Protein AF-A0A4R5F0G6-F1 (afdb_monomer)

Radius of gyration: 19.02 Å; Cα contacts (8 Å, |Δi|>4): 47; chains: 1; bounding box: 38×22×57 Å

Secondary structur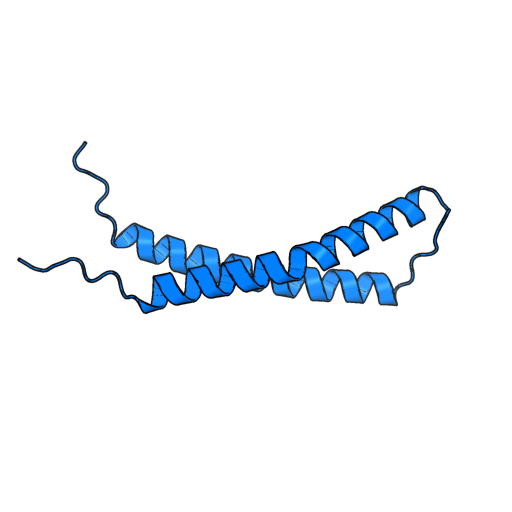e (DSSP, 8-state):
-------HHHHHHHHHHHHHHHHHHHHHHHHHHHHHHHHTTSS---HHHHHHHHHHHHHHHHHHHHHHHHHHHHHHHS-----

Nearest PDB structures (foldseek):
  6c48-assembly1_A  TM=8.643E-01  e=4.023E-01  Homo sapiens
  8whn-assembly1_A  TM=7.626E-01  e=7.708E-01  Promethearchaeum syntrophicum
  2ysu-assembly1_B  TM=4.314E-01  e=6.103E+00  Escherichia coli

pLDDT: mean 83.63, std 13.79, range [34.53, 94.5]

Sequence (83 aa):
MTEAHIPDDHIRNAFSALDRILGEMVTLHAMVSALEGVARGTTTFSERDAISVLERLEVVAVDFGVLRSHLTELRLHIPEDQS

Solvent-accessible surface area (backbone atoms only — not comparable to full-atom values): 4768 Å² total; per-residue (Å²): 133,85,75,79,76,68,60,65,65,41,57,52,49,25,51,54,23,49,53,52,41,58,65,45,47,65,56,52,51,53,52,52,55,50,52,51,30,34,76,68,69,77,42,86,83,50,73,68,55,53,51,55,52,50,58,53,52,49,55,42,50,52,29,51,50,50,24,51,52,28,52,53,56,53,53,75,62,48,74,80,72,97,117

Organism: NCBI:txid2546227

Foldsee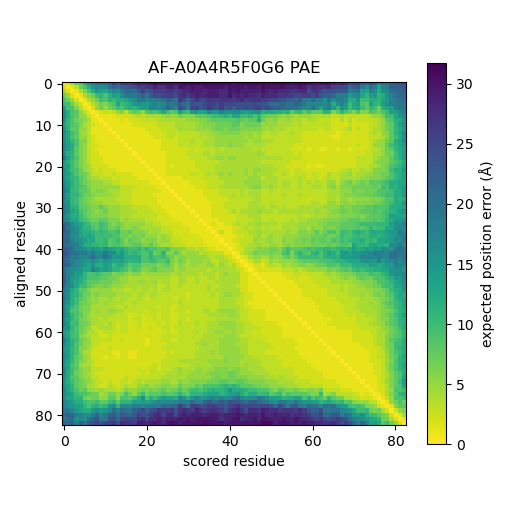k 3Di:
DDPLPLPVVLVVLLVVLVVQLVVLPVVLVVLVVQVVCVVVVNHDDDPVSVVVNVVSVVSNVVSVVSNVVSVVSSVVSPPPDPD

Structure (mmCIF, N/CA/C/O backbone):
data_AF-A0A4R5F0G6-F1
#
_entry.id   AF-A0A4R5F0G6-F1
#
loop_
_atom_site.group_PDB
_atom_site.id
_atom_site.type_symbol
_atom_site.label_atom_id
_atom_site.label_alt_id
_atom_site.label_comp_id
_atom_site.label_asym_id
_atom_site.label_entity_id
_atom_site.label_seq_id
_atom_site.pdbx_PDB_ins_code
_atom_site.Cartn_x
_atom_site.Cartn_y
_atom_site.Cartn_z
_atom_site.occupancy
_atom_site.B_iso_or_equiv
_atom_site.auth_seq_id
_atom_site.auth_comp_id
_atom_site.auth_asym_id
_atom_site.auth_atom_id
_atom_site.pdbx_PDB_model_num
ATOM 1 N N . MET A 1 1 ? 20.975 -1.326 -37.423 1.00 34.53 1 MET A N 1
ATOM 2 C CA . MET A 1 1 ? 19.833 -0.683 -36.747 1.00 34.53 1 MET A CA 1
ATOM 3 C C . MET A 1 1 ? 19.761 -1.316 -35.376 1.00 34.53 1 MET A C 1
ATOM 5 O O . MET A 1 1 ? 19.569 -2.519 -35.305 1.00 34.53 1 MET A O 1
ATOM 9 N N . THR A 1 2 ? 20.091 -0.573 -34.326 1.00 42.62 2 THR A N 1
ATOM 10 C CA . THR A 1 2 ? 20.072 -1.072 -32.948 1.00 42.62 2 THR A CA 1
ATOM 11 C C . THR A 1 2 ? 18.631 -0.981 -32.467 1.00 42.62 2 THR A C 1
ATOM 13 O O . THR A 1 2 ? 18.129 0.120 -32.258 1.00 42.62 2 THR A O 1
ATOM 16 N N . GLU A 1 3 ? 17.941 -2.119 -32.387 1.00 45.97 3 GLU A N 1
ATOM 17 C CA . GLU A 1 3 ? 16.659 -2.197 -31.686 1.00 45.97 3 GLU A CA 1
ATOM 18 C C . GLU A 1 3 ? 16.859 -1.666 -30.265 1.00 45.97 3 GLU A C 1
ATOM 20 O O . GLU A 1 3 ? 17.815 -2.042 -29.581 1.00 45.97 3 GLU A O 1
ATOM 25 N N . ALA A 1 4 ? 15.981 -0.761 -29.837 1.00 53.75 4 ALA A N 1
ATOM 26 C CA . ALA A 1 4 ? 15.900 -0.359 -28.446 1.00 53.75 4 ALA A CA 1
ATOM 27 C C . ALA A 1 4 ? 15.486 -1.595 -27.639 1.00 53.75 4 ALA A C 1
ATOM 29 O O . ALA A 1 4 ? 14.311 -1.947 -27.574 1.00 53.75 4 ALA A O 1
ATOM 30 N N . HIS A 1 5 ? 16.467 -2.303 -27.082 1.00 61.47 5 HIS A N 1
ATOM 31 C CA . HIS A 1 5 ? 16.212 -3.400 -26.165 1.00 61.47 5 HIS A CA 1
ATOM 32 C C . HIS A 1 5 ? 15.731 -2.787 -24.851 1.00 61.47 5 HIS A C 1
ATOM 34 O O . HIS A 1 5 ? 16.535 -2.388 -24.011 1.00 61.47 5 HIS A O 1
ATOM 40 N N . ILE A 1 6 ? 14.414 -2.646 -24.710 1.00 61.25 6 ILE A N 1
ATOM 41 C CA . ILE A 1 6 ? 13.805 -2.375 -23.413 1.00 61.25 6 ILE A CA 1
ATOM 42 C C . ILE A 1 6 ? 14.134 -3.597 -22.550 1.00 61.25 6 ILE A C 1
ATOM 44 O O . ILE A 1 6 ? 13.739 -4.700 -22.928 1.00 61.25 6 ILE A O 1
ATOM 48 N N . PRO A 1 7 ? 14.881 -3.464 -21.443 1.00 72.56 7 PRO A N 1
ATOM 49 C CA . PRO A 1 7 ? 15.286 -4.644 -20.706 1.00 72.56 7 PRO A CA 1
ATOM 50 C C . PRO A 1 7 ? 14.048 -5.224 -20.014 1.00 72.56 7 PRO A C 1
ATOM 52 O O . PRO A 1 7 ? 13.475 -4.589 -19.124 1.00 72.56 7 PRO A O 1
ATOM 55 N N . ASP A 1 8 ? 13.636 -6.425 -20.432 1.00 81.19 8 ASP A N 1
ATOM 56 C CA . ASP A 1 8 ? 12.444 -7.151 -19.956 1.00 81.19 8 ASP A CA 1
ATOM 57 C C . ASP A 1 8 ? 12.338 -7.209 -18.423 1.00 81.19 8 ASP A C 1
ATOM 59 O O . ASP A 1 8 ? 11.244 -7.278 -17.856 1.00 81.19 8 ASP A O 1
ATOM 63 N N . ASP A 1 9 ? 13.476 -7.138 -17.734 1.00 85.50 9 ASP A N 1
ATOM 64 C CA . ASP A 1 9 ? 13.557 -7.120 -16.280 1.00 85.50 9 ASP A CA 1
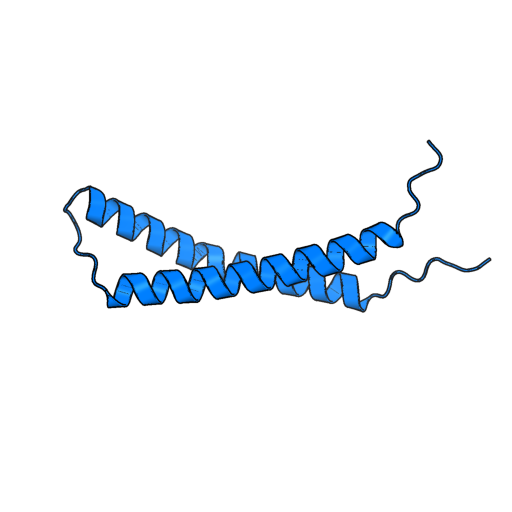ATOM 65 C C . ASP A 1 9 ? 12.944 -5.853 -15.658 1.00 85.50 9 ASP A C 1
ATOM 67 O O . ASP A 1 9 ? 12.299 -5.952 -14.615 1.00 85.50 9 ASP A O 1
ATOM 71 N N . HIS A 1 10 ? 13.046 -4.675 -16.287 1.00 86.38 10 HIS A N 1
ATOM 72 C CA . HIS A 1 10 ? 12.407 -3.456 -15.763 1.00 86.38 10 HIS A CA 1
ATOM 73 C C . HIS A 1 10 ? 10.884 -3.543 -15.855 1.00 86.38 10 HIS A C 1
ATOM 75 O O . HIS A 1 10 ? 10.193 -3.190 -14.900 1.00 86.38 10 HIS A O 1
ATOM 81 N N . ILE A 1 11 ? 10.360 -4.066 -16.968 1.00 87.31 11 ILE A N 1
ATOM 82 C CA . ILE A 1 11 ? 8.922 -4.307 -17.141 1.00 87.31 11 ILE A CA 1
ATOM 83 C C . ILE A 1 11 ? 8.440 -5.321 -16.099 1.00 87.31 11 ILE A C 1
ATOM 85 O O . ILE A 1 11 ? 7.470 -5.067 -15.383 1.00 87.31 11 ILE A O 1
ATOM 89 N N . ARG A 1 12 ? 9.146 -6.449 -15.958 1.00 89.25 12 ARG A N 1
ATOM 90 C CA . ARG A 1 12 ? 8.801 -7.499 -14.990 1.00 89.25 12 ARG A CA 1
ATOM 91 C C . ARG A 1 12 ? 8.812 -6.986 -13.550 1.00 89.25 12 ARG A C 1
ATOM 93 O O . ARG A 1 12 ? 7.899 -7.297 -12.783 1.00 89.25 12 ARG A O 1
ATOM 100 N N . ASN A 1 13 ? 9.811 -6.187 -13.183 1.00 90.75 13 ASN A N 1
ATOM 101 C CA . ASN A 1 13 ? 9.933 -5.639 -11.836 1.00 90.75 13 ASN A CA 1
ATOM 102 C C . ASN A 1 13 ? 8.878 -4.563 -11.553 1.00 90.75 13 ASN A C 1
ATOM 104 O O . ASN A 1 13 ? 8.331 -4.540 -10.451 1.00 90.75 13 ASN A O 1
ATOM 108 N N . ALA A 1 14 ? 8.541 -3.724 -12.540 1.00 90.44 14 ALA A N 1
ATOM 109 C CA . ALA A 1 14 ? 7.447 -2.762 -12.433 1.00 90.44 14 ALA A CA 1
ATOM 110 C C . ALA A 1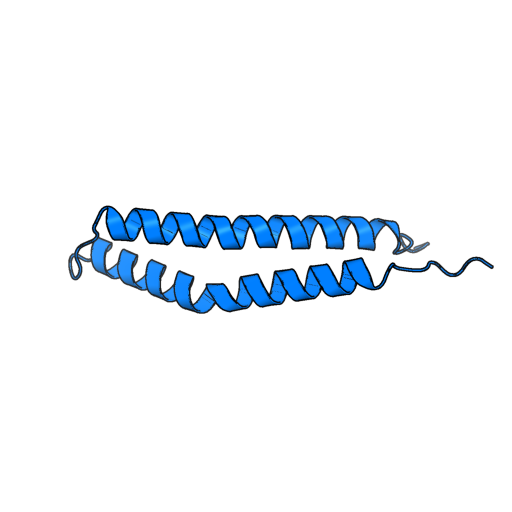 14 ? 6.102 -3.468 -12.195 1.00 90.44 14 ALA A C 1
ATOM 112 O O . ALA A 1 14 ? 5.401 -3.134 -11.242 1.00 90.44 14 ALA A O 1
ATOM 113 N N . PHE A 1 15 ? 5.771 -4.493 -12.989 1.00 90.94 15 PHE A N 1
ATOM 114 C CA . PHE A 1 15 ? 4.550 -5.276 -12.770 1.00 90.94 15 PHE A CA 1
ATOM 115 C C . PHE A 1 15 ? 4.547 -5.993 -11.419 1.00 90.94 15 PHE A C 1
ATOM 117 O O . PHE A 1 15 ? 3.557 -5.929 -10.702 1.00 90.94 15 PHE A O 1
ATOM 124 N N . SER A 1 16 ? 5.671 -6.590 -11.017 1.00 94.12 16 SER A N 1
ATOM 125 C CA . SER A 1 16 ? 5.768 -7.253 -9.711 1.00 94.12 16 SER A CA 1
ATOM 126 C C . SER A 1 16 ? 5.564 -6.279 -8.545 1.00 94.12 16 SER A C 1
ATOM 128 O O . SER A 1 16 ? 4.952 -6.640 -7.544 1.00 94.12 16 SER A O 1
ATOM 130 N N . ALA A 1 17 ? 6.073 -5.047 -8.653 1.00 92.56 17 ALA A N 1
ATOM 131 C CA . ALA A 1 17 ? 5.838 -4.008 -7.654 1.00 92.56 17 ALA A CA 1
ATOM 132 C C . ALA A 1 17 ? 4.367 -3.568 -7.633 1.00 92.56 17 ALA A C 1
ATOM 134 O O . ALA A 1 17 ? 3.788 -3.421 -6.560 1.00 92.56 17 ALA A O 1
ATOM 135 N N . LEU A 1 18 ? 3.743 -3.422 -8.806 1.00 93.06 18 LEU A N 1
ATOM 136 C CA . LEU A 1 18 ? 2.320 -3.107 -8.914 1.00 93.06 18 LEU A CA 1
ATOM 137 C C . LEU A 1 18 ? 1.444 -4.192 -8.271 1.00 93.06 18 LEU A C 1
ATOM 139 O O . LEU A 1 18 ? 0.549 -3.862 -7.497 1.00 93.06 18 LEU A O 1
ATOM 143 N N . ASP A 1 19 ? 1.729 -5.468 -8.529 1.00 94.50 19 ASP A N 1
ATOM 144 C CA . ASP A 1 19 ? 0.990 -6.588 -7.938 1.00 94.50 19 ASP A CA 1
ATOM 145 C C . ASP A 1 19 ? 1.095 -6.597 -6.408 1.00 94.50 19 ASP A C 1
ATOM 147 O O . ASP A 1 19 ? 0.095 -6.818 -5.721 1.00 94.50 19 ASP A O 1
ATOM 151 N N . ARG A 1 20 ? 2.277 -6.299 -5.851 1.00 93.00 20 ARG A N 1
ATOM 152 C CA . ARG A 1 20 ? 2.456 -6.187 -4.395 1.00 93.00 20 ARG A CA 1
ATOM 153 C C . ARG A 1 20 ? 1.686 -5.004 -3.802 1.00 93.00 20 ARG A C 1
ATOM 155 O O . ARG A 1 20 ? 0.996 -5.185 -2.802 1.00 93.00 20 ARG A O 1
ATOM 162 N N . ILE A 1 21 ? 1.708 -3.836 -4.453 1.00 92.25 21 ILE A N 1
ATOM 163 C CA . ILE A 1 21 ? 0.902 -2.669 -4.042 1.00 92.25 21 ILE A CA 1
ATOM 164 C C . ILE A 1 21 ? -0.588 -3.027 -4.023 1.00 92.25 21 ILE A C 1
ATOM 166 O O . ILE A 1 21 ? -1.283 -2.747 -3.045 1.00 92.25 21 ILE A O 1
ATOM 170 N N . LEU A 1 22 ? -1.082 -3.660 -5.090 1.00 91.06 22 LEU A N 1
ATOM 171 C CA . LEU A 1 22 ? -2.480 -4.078 -5.199 1.00 91.06 22 LEU A CA 1
ATOM 172 C C . LEU A 1 22 ? -2.850 -5.114 -4.130 1.00 91.06 22 LEU A C 1
ATOM 174 O O . LEU A 1 22 ? -3.938 -5.031 -3.557 1.00 91.06 22 LEU A O 1
ATOM 178 N N . GLY A 1 23 ? -1.934 -6.033 -3.810 1.00 91.38 23 GLY A N 1
ATOM 179 C CA . GLY A 1 23 ? -2.092 -7.004 -2.727 1.00 91.38 23 GLY A CA 1
ATOM 180 C C . GLY A 1 23 ? -2.313 -6.359 -1.353 1.00 91.38 23 GLY A C 1
ATOM 181 O O . GLY A 1 23 ?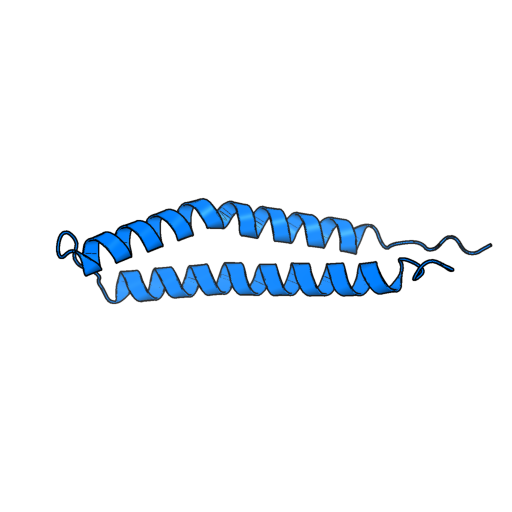 -3.104 -6.863 -0.555 1.00 91.38 23 GLY A O 1
ATOM 182 N N . GLU A 1 24 ? -1.696 -5.205 -1.093 1.00 90.12 24 GLU A N 1
ATOM 183 C CA . GLU A 1 24 ? -1.850 -4.484 0.176 1.00 90.12 24 GLU A CA 1
ATOM 184 C C . GLU A 1 24 ? -3.108 -3.598 0.243 1.00 90.12 24 GLU A C 1
ATOM 186 O O . GLU A 1 24 ? -3.581 -3.289 1.342 1.00 90.12 24 GLU A O 1
ATOM 191 N N . MET A 1 25 ? -3.715 -3.221 -0.894 1.00 88.31 25 MET A N 1
ATOM 192 C CA . MET A 1 25 ? -4.839 -2.268 -0.918 1.00 88.31 25 MET A CA 1
ATOM 193 C C . MET A 1 25 ? -6.061 -2.733 -0.121 1.00 88.31 25 MET A C 1
ATOM 195 O O . MET A 1 25 ? -6.693 -1.919 0.554 1.00 88.31 25 MET A O 1
ATOM 199 N N . VAL A 1 26 ? -6.389 -4.030 -0.153 1.00 89.38 26 VAL A N 1
ATOM 200 C CA . VAL A 1 26 ? -7.510 -4.583 0.631 1.00 89.38 26 VAL A CA 1
ATOM 201 C C . VAL A 1 26 ? -7.266 -4.389 2.126 1.00 89.38 26 VAL A C 1
ATOM 203 O O . VAL A 1 26 ? -8.177 -4.008 2.865 1.00 89.38 26 VAL A O 1
ATOM 206 N N . THR A 1 27 ? -6.029 -4.606 2.575 1.00 89.62 27 THR A N 1
ATOM 207 C CA . THR A 1 27 ? -5.705 -4.466 3.994 1.00 89.62 27 THR A CA 1
ATOM 208 C C . THR A 1 27 ? -5.659 -3.004 4.419 1.00 89.62 27 THR A C 1
ATOM 210 O O . THR A 1 27 ? -6.234 -2.656 5.449 1.00 89.62 27 THR A O 1
ATOM 213 N N . LEU A 1 28 ? -5.057 -2.129 3.609 1.00 88.38 28 LEU A N 1
ATOM 214 C CA . LEU A 1 28 ? -5.070 -0.688 3.867 1.00 88.38 28 LEU A CA 1
ATOM 215 C C . LEU A 1 28 ? -6.500 -0.139 3.933 1.00 88.38 28 LEU A C 1
ATOM 217 O O . LEU A 1 28 ? -6.819 0.641 4.829 1.00 88.38 28 LEU A O 1
ATOM 221 N N . HIS A 1 29 ? -7.392 -0.592 3.050 1.00 89.44 29 HIS A N 1
ATOM 222 C CA . HIS A 1 29 ? -8.802 -0.211 3.090 1.00 89.44 29 HIS A CA 1
ATOM 223 C C . HIS A 1 29 ? -9.485 -0.643 4.398 1.00 89.44 29 HIS A C 1
ATOM 225 O O . HIS A 1 29 ? -10.217 0.140 5.010 1.00 89.44 29 HIS A O 1
ATOM 231 N N . ALA A 1 30 ? -9.234 -1.872 4.860 1.00 88.38 30 ALA A N 1
ATOM 232 C CA . ALA A 1 30 ? -9.759 -2.351 6.137 1.00 88.38 30 ALA A CA 1
ATOM 233 C C . ALA A 1 30 ? -9.236 -1.516 7.321 1.00 88.38 30 ALA A C 1
ATOM 235 O O . ALA A 1 30 ? -10.006 -1.170 8.216 1.00 88.38 30 ALA A O 1
ATOM 236 N N . MET A 1 31 ? -7.957 -1.133 7.297 1.00 87.69 31 MET A N 1
ATOM 237 C CA . MET A 1 31 ? -7.350 -0.273 8.318 1.00 87.69 31 MET A CA 1
ATOM 238 C C . MET A 1 31 ? -7.960 1.131 8.339 1.00 87.69 31 MET A C 1
ATOM 240 O O . MET A 1 31 ? -8.309 1.627 9.408 1.00 87.69 31 MET A O 1
ATOM 244 N N . VAL A 1 32 ? -8.154 1.759 7.175 1.00 87.00 32 VAL A N 1
ATOM 245 C CA . VAL A 1 32 ? -8.835 3.062 7.074 1.00 87.00 32 VAL A CA 1
ATOM 246 C C . VAL A 1 32 ? -10.271 2.965 7.593 1.00 87.00 32 VAL A C 1
ATOM 248 O O . VAL A 1 32 ? -10.700 3.808 8.377 1.00 87.00 32 VAL A O 1
ATOM 251 N N . SER A 1 33 ? -10.989 1.895 7.246 1.00 86.75 33 SER A N 1
ATOM 252 C CA . SER A 1 33 ? -12.347 1.649 7.750 1.00 86.75 33 SER A CA 1
ATOM 253 C C . SER A 1 33 ? -12.377 1.504 9.280 1.00 86.75 33 SER A C 1
ATOM 255 O O . SER A 1 33 ? -13.287 2.008 9.939 1.00 86.75 33 SER A O 1
ATOM 257 N N . ALA A 1 34 ? -11.367 0.854 9.868 1.00 85.69 34 ALA A N 1
ATOM 258 C CA . ALA A 1 34 ? -11.226 0.751 11.319 1.00 85.69 34 ALA A CA 1
ATOM 259 C C . ALA A 1 34 ? -10.945 2.120 11.967 1.00 85.69 34 ALA A C 1
ATOM 261 O O . ALA A 1 34 ? -11.558 2.454 12.981 1.00 85.69 34 ALA A O 1
ATOM 262 N N . LEU A 1 35 ? -10.088 2.945 11.354 1.00 86.44 35 LEU A N 1
ATOM 263 C CA . LEU A 1 35 ? -9.821 4.318 11.798 1.00 86.44 35 LEU A CA 1
ATOM 264 C C . LEU A 1 35 ? -11.077 5.202 11.747 1.00 86.44 35 LEU A C 1
ATOM 266 O O . LEU A 1 35 ? -11.295 6.010 12.651 1.00 86.44 35 LEU A O 1
ATOM 270 N N . GLU A 1 36 ? -11.950 5.027 10.753 1.00 87.19 36 GLU A N 1
ATOM 271 C CA . GLU A 1 36 ? -13.250 5.705 10.738 1.00 87.19 36 GLU A CA 1
ATOM 272 C C . GLU A 1 36 ? -14.134 5.292 11.922 1.00 87.19 36 GLU A C 1
ATOM 274 O O . GLU A 1 36 ? -14.800 6.139 12.522 1.00 87.19 36 GLU A O 1
ATOM 279 N N . GLY A 1 37 ? -14.131 4.008 12.292 1.00 86.19 37 GLY A N 1
ATOM 280 C CA . GLY A 1 37 ? -14.827 3.516 13.484 1.00 86.19 37 GLY A CA 1
ATOM 281 C C . GLY A 1 37 ? -14.311 4.162 14.772 1.00 86.19 37 GLY A C 1
ATOM 282 O O . GLY A 1 37 ? -15.093 4.507 15.659 1.00 86.19 37 GLY A O 1
ATOM 283 N N . VAL A 1 38 ? -13.005 4.411 14.848 1.00 88.00 38 VAL A N 1
ATOM 284 C CA . VAL A 1 38 ? -12.369 5.119 15.968 1.00 88.00 38 VAL A CA 1
ATOM 285 C C . VAL A 1 38 ? -12.812 6.578 16.012 1.00 88.00 38 VAL A C 1
ATOM 287 O O . VAL A 1 38 ? -13.239 7.055 17.061 1.00 88.00 38 VAL A O 1
ATOM 290 N N . ALA A 1 39 ? -12.798 7.274 14.872 1.00 87.06 39 ALA A N 1
ATOM 291 C CA . ALA A 1 39 ? -13.261 8.660 14.782 1.00 87.06 39 ALA A CA 1
ATOM 292 C C . ALA A 1 39 ? -14.746 8.814 15.162 1.00 87.06 39 ALA A C 1
ATOM 294 O O . ALA A 1 39 ? -15.150 9.840 15.707 1.00 87.06 39 ALA A O 1
ATOM 295 N N . ARG A 1 40 ? -15.560 7.780 14.908 1.00 92.75 40 ARG A N 1
ATOM 296 C CA . ARG A 1 40 ? -16.980 7.717 15.294 1.00 92.75 40 ARG A CA 1
ATOM 297 C C . ARG A 1 40 ? -17.208 7.204 16.722 1.00 92.75 40 ARG A C 1
ATOM 299 O O . ARG A 1 40 ? -18.357 7.124 17.148 1.00 92.75 40 ARG A O 1
ATOM 306 N N . GLY A 1 41 ? -16.152 6.840 17.452 1.00 89.88 41 GLY A N 1
ATOM 307 C CA . GLY A 1 41 ? -16.235 6.313 18.817 1.00 89.88 41 GLY A CA 1
ATOM 308 C C . GLY A 1 41 ? -16.853 4.913 18.926 1.00 89.88 41 GLY A C 1
ATOM 309 O O . GLY A 1 41 ? -17.247 4.509 20.016 1.00 89.88 41 GLY A O 1
ATOM 310 N N . THR A 1 42 ? -16.962 4.167 17.822 1.00 88.56 42 THR A N 1
ATOM 311 C CA . THR A 1 42 ? -17.516 2.801 17.807 1.00 88.56 42 THR A CA 1
ATOM 312 C C . THR A 1 42 ? -16.450 1.728 18.010 1.00 88.56 42 THR A C 1
ATOM 314 O O . THR A 1 42 ? -16.784 0.569 18.240 1.00 88.56 42 THR A O 1
ATOM 317 N N . THR A 1 43 ? -15.172 2.100 17.904 1.00 85.31 43 THR A N 1
ATOM 318 C CA . THR A 1 43 ? -14.017 1.198 18.016 1.00 85.31 43 THR A CA 1
ATOM 319 C C . THR A 1 43 ? -12.875 1.896 18.762 1.00 85.31 43 THR A C 1
ATOM 321 O O . THR A 1 43 ? -12.767 3.119 18.730 1.00 85.31 43 THR A O 1
ATOM 324 N N . THR A 1 44 ? -12.011 1.137 19.434 1.00 85.94 44 THR A N 1
ATOM 325 C CA . THR A 1 44 ? -10.794 1.651 20.088 1.00 85.94 44 THR A CA 1
ATOM 326 C C . THR A 1 44 ? -9.568 1.426 19.205 1.00 85.94 44 THR A C 1
ATOM 328 O O . THR A 1 44 ? -9.455 0.359 18.609 1.00 85.94 44 THR A O 1
ATOM 331 N N . PHE A 1 45 ? -8.639 2.385 19.162 1.00 87.44 45 PHE A N 1
ATOM 332 C CA . PHE A 1 45 ? -7.367 2.265 18.436 1.00 87.44 45 PHE A CA 1
ATOM 333 C C . PHE A 1 45 ? -6.206 2.165 19.416 1.00 87.44 45 PHE A C 1
ATOM 335 O O . PHE A 1 45 ? -6.048 3.039 20.272 1.00 87.44 45 PHE A O 1
ATOM 342 N N . SER A 1 46 ? -5.407 1.109 19.307 1.00 89.06 46 SER A N 1
ATOM 343 C CA . SER A 1 46 ? -4.229 0.918 20.148 1.00 89.06 46 SER A CA 1
ATOM 344 C C . SER A 1 46 ? -2.950 1.408 19.467 1.00 89.06 46 SER A C 1
ATOM 346 O O . SER A 1 46 ? -2.873 1.552 18.248 1.00 89.06 46 SER A O 1
ATOM 348 N N . GLU A 1 47 ? -1.898 1.609 20.259 1.00 85.75 47 GLU A N 1
ATOM 349 C CA . GLU A 1 47 ? -0.549 1.883 19.747 1.00 85.75 47 GLU A CA 1
ATOM 350 C C . GLU A 1 47 ? -0.037 0.750 18.839 1.00 85.75 47 GLU A C 1
ATOM 352 O O . GLU A 1 47 ? 0.610 0.998 17.825 1.00 85.75 47 GLU A O 1
ATOM 357 N N . ARG A 1 48 ? -0.400 -0.502 19.147 1.00 88.56 48 ARG A N 1
ATOM 358 C CA . ARG A 1 48 ? -0.072 -1.663 18.311 1.00 88.56 48 ARG A CA 1
ATOM 359 C C . ARG A 1 48 ? -0.729 -1.583 16.932 1.00 88.56 48 ARG A C 1
ATOM 361 O O . ARG A 1 48 ? -0.100 -1.956 15.944 1.00 88.56 48 ARG A O 1
ATOM 368 N N . ASP A 1 49 ? -1.964 -1.089 16.860 1.00 86.75 49 ASP A N 1
ATOM 369 C CA . ASP A 1 49 ? -2.657 -0.888 15.584 1.00 86.75 49 ASP A CA 1
ATOM 370 C C . ASP A 1 49 ? -1.963 0.205 14.764 1.00 86.75 49 ASP A C 1
ATOM 372 O O . ASP A 1 49 ? -1.757 0.032 13.564 1.00 86.75 49 ASP A O 1
ATOM 376 N N . ALA A 1 50 ? -1.519 1.287 15.416 1.00 85.50 50 ALA A N 1
ATOM 377 C CA . ALA A 1 50 ? -0.756 2.359 14.776 1.00 85.50 50 ALA A CA 1
ATOM 378 C C . ALA A 1 50 ? 0.548 1.847 14.146 1.00 85.50 50 ALA A C 1
ATOM 380 O O . ALA A 1 50 ? 0.830 2.148 12.986 1.00 85.50 50 ALA A O 1
ATOM 381 N N . ILE A 1 51 ? 1.312 1.038 14.888 1.00 90.31 51 ILE A N 1
ATOM 382 C CA . ILE A 1 51 ? 2.550 0.417 14.396 1.00 90.31 51 ILE A CA 1
ATOM 383 C C . ILE A 1 51 ? 2.254 -0.469 13.184 1.00 90.31 51 ILE A C 1
ATOM 385 O O . ILE A 1 51 ? 2.912 -0.339 12.158 1.00 90.31 51 ILE A O 1
ATOM 389 N N . SER A 1 52 ? 1.215 -1.305 13.256 1.00 89.19 52 SER A N 1
ATOM 390 C CA . SER A 1 52 ? 0.859 -2.188 12.142 1.00 89.19 52 SER A CA 1
ATOM 391 C C . SER A 1 52 ? 0.460 -1.416 10.878 1.00 89.19 52 SER A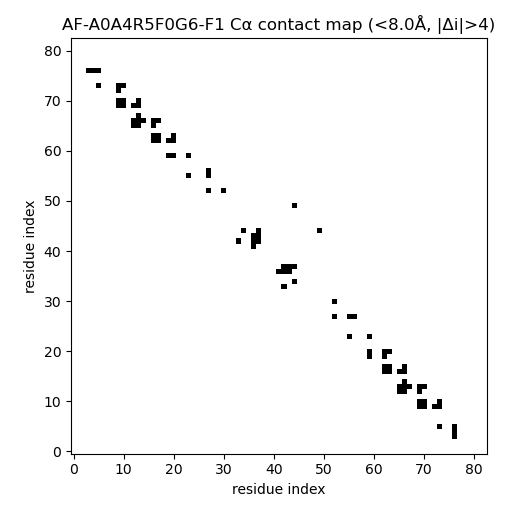 C 1
ATOM 393 O O . SER A 1 52 ? 0.801 -1.831 9.770 1.00 89.19 52 SER A O 1
ATOM 395 N N . VAL A 1 53 ? -0.246 -0.287 11.024 1.00 88.19 53 VAL A N 1
ATOM 396 C CA . VAL A 1 53 ? -0.571 0.601 9.896 1.00 88.19 53 VAL A CA 1
ATOM 397 C C . VAL A 1 53 ? 0.702 1.183 9.284 1.00 88.19 53 VAL A C 1
ATOM 399 O O . VAL A 1 53 ? 0.846 1.161 8.062 1.00 88.19 53 VAL A O 1
ATOM 402 N N . LEU A 1 54 ? 1.627 1.676 10.112 1.00 88.69 54 LEU A N 1
ATOM 403 C CA . LEU A 1 54 ? 2.896 2.242 9.647 1.00 88.69 54 LEU A CA 1
ATOM 404 C C . LEU A 1 54 ? 3.729 1.213 8.880 1.00 88.69 54 LEU A C 1
ATOM 406 O O . LEU A 1 54 ? 4.130 1.493 7.755 1.00 88.69 54 LEU A O 1
ATOM 410 N N . GLU A 1 55 ? 3.904 0.009 9.429 1.00 90.94 55 GLU A N 1
ATOM 411 C CA . GLU A 1 55 ? 4.652 -1.077 8.780 1.00 90.94 55 GLU A CA 1
ATOM 412 C C . GLU A 1 55 ? 4.093 -1.400 7.385 1.00 90.94 55 GLU A C 1
ATOM 414 O O . GLU A 1 55 ? 4.841 -1.564 6.422 1.00 90.94 55 GLU A O 1
ATOM 419 N N . ARG A 1 56 ? 2.763 -1.441 7.236 1.00 88.56 56 ARG A N 1
ATOM 420 C CA . ARG A 1 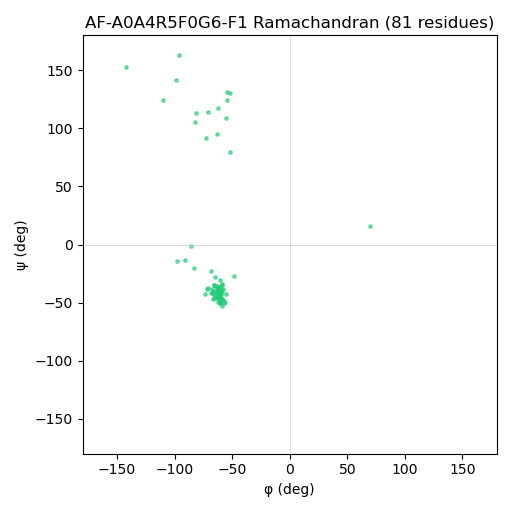56 ? 2.136 -1.704 5.931 1.00 88.56 56 ARG A CA 1
ATOM 421 C C . ARG A 1 56 ? 2.261 -0.541 4.957 1.00 88.56 56 ARG A C 1
ATOM 423 O O . ARG A 1 56 ? 2.471 -0.765 3.766 1.00 88.56 56 ARG A O 1
ATOM 430 N N . LEU A 1 57 ? 2.144 0.694 5.440 1.00 89.44 57 LEU A N 1
ATOM 431 C CA . LEU A 1 57 ? 2.368 1.876 4.608 1.00 89.44 57 LEU A CA 1
ATOM 432 C C . LEU A 1 57 ? 3.816 1.939 4.109 1.00 89.44 57 LEU A C 1
ATOM 434 O O . LEU A 1 57 ? 4.034 2.310 2.957 1.00 89.44 57 LEU A O 1
ATOM 438 N N . GLU A 1 58 ? 4.788 1.535 4.928 1.00 92.31 58 GLU A N 1
ATOM 439 C CA . GLU A 1 58 ? 6.194 1.442 4.527 1.00 92.31 58 GLU A CA 1
ATOM 440 C C . GLU A 1 58 ? 6.408 0.409 3.416 1.00 92.31 58 GLU A C 1
ATOM 442 O O . GLU A 1 58 ? 7.061 0.727 2.422 1.00 92.31 58 GLU A O 1
ATOM 447 N N 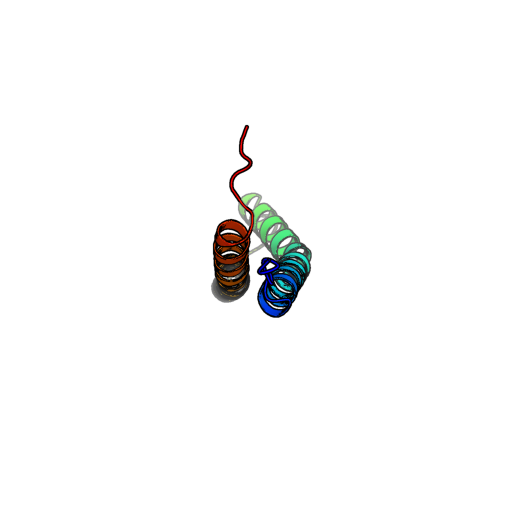. VAL A 1 59 ? 5.807 -0.783 3.523 1.00 90.44 59 VAL A N 1
ATOM 448 C CA . VAL A 1 59 ? 5.862 -1.808 2.460 1.00 90.44 59 VAL A CA 1
ATOM 449 C C . VAL A 1 59 ? 5.348 -1.245 1.133 1.00 90.44 59 VAL A C 1
ATOM 451 O O . VAL A 1 59 ? 6.036 -1.315 0.113 1.00 90.44 59 VAL A O 1
ATOM 454 N N . VAL A 1 60 ? 4.177 -0.604 1.154 1.00 92.62 60 VAL A N 1
ATOM 455 C CA . VAL A 1 60 ? 3.588 -0.001 -0.049 1.00 92.62 60 VAL A CA 1
ATOM 456 C C . VAL A 1 60 ? 4.450 1.139 -0.591 1.00 92.62 60 VAL A C 1
ATOM 458 O O . VAL A 1 60 ? 4.640 1.239 -1.803 1.00 92.62 60 VAL A O 1
ATOM 461 N N . ALA A 1 61 ? 5.016 1.982 0.275 1.00 92.00 61 ALA A N 1
ATOM 462 C CA . ALA A 1 61 ? 5.897 3.072 -0.136 1.00 92.00 61 ALA A CA 1
ATOM 463 C C . ALA A 1 61 ? 7.174 2.562 -0.825 1.00 92.00 61 ALA A C 1
ATOM 465 O O . ALA A 1 61 ? 7.593 3.132 -1.838 1.00 92.00 61 ALA A O 1
ATOM 466 N N . VAL A 1 62 ? 7.769 1.478 -0.315 1.00 94.12 62 VAL A N 1
ATOM 467 C CA . VAL A 1 62 ? 8.930 0.821 -0.933 1.00 94.12 62 VAL A CA 1
ATOM 468 C C . VAL A 1 62 ? 8.578 0.324 -2.332 1.00 94.12 62 VAL A C 1
ATOM 470 O O . VAL A 1 62 ? 9.283 0.653 -3.289 1.00 94.12 62 VAL A O 1
ATOM 473 N N . ASP A 1 63 ? 7.468 -0.400 -2.482 1.00 93.62 63 ASP A N 1
ATOM 474 C CA . ASP A 1 63 ? 7.053 -0.918 -3.786 1.00 93.62 63 ASP A CA 1
ATOM 475 C C . ASP A 1 63 ? 6.678 0.198 -4.771 1.00 93.62 63 ASP A C 1
ATOM 477 O O . ASP A 1 63 ? 7.023 0.115 -5.951 1.00 93.62 63 ASP A O 1
ATOM 481 N N . PHE A 1 64 ? 6.079 1.299 -4.307 1.00 94.12 64 PHE A N 1
ATOM 482 C CA . PHE A 1 64 ? 5.891 2.494 -5.138 1.00 94.12 64 PHE A CA 1
ATOM 483 C C . PHE A 1 64 ? 7.223 3.076 -5.621 1.00 94.12 64 PHE A C 1
ATOM 485 O O . PHE A 1 64 ? 7.329 3.504 -6.773 1.00 94.12 64 PHE A O 1
ATOM 492 N N . GLY A 1 65 ? 8.247 3.090 -4.764 1.00 93.50 65 GLY A N 1
ATOM 493 C CA . GLY A 1 65 ? 9.601 3.501 -5.128 1.00 93.50 65 GLY A CA 1
ATOM 494 C C . GLY A 1 65 ? 10.199 2.618 -6.225 1.00 93.50 65 GLY A C 1
ATOM 495 O O . GLY A 1 65 ? 10.724 3.143 -7.211 1.00 93.50 65 GLY A O 1
ATOM 496 N N . VAL A 1 66 ? 10.059 1.295 -6.093 1.00 93.88 66 VAL A N 1
ATOM 497 C CA . VAL A 1 66 ? 10.490 0.307 -7.098 1.00 93.88 66 VAL A CA 1
ATOM 498 C C . VAL A 1 66 ? 9.756 0.528 -8.421 1.00 93.88 66 VAL A C 1
ATOM 500 O O . VAL A 1 66 ? 10.399 0.676 -9.462 1.00 93.88 66 VAL A O 1
ATOM 503 N N . LEU A 1 67 ? 8.425 0.632 -8.384 1.00 94.00 67 LEU A N 1
ATOM 504 C CA . LEU A 1 67 ? 7.596 0.888 -9.561 1.00 94.00 67 LEU A CA 1
ATOM 505 C C . LEU A 1 67 ? 8.020 2.180 -10.266 1.00 94.00 67 LEU A C 1
ATOM 507 O O . LEU A 1 67 ? 8.273 2.175 -11.469 1.00 94.00 67 LEU A O 1
ATOM 511 N N . ARG A 1 68 ? 8.153 3.284 -9.520 1.00 92.94 68 ARG A N 1
ATOM 512 C CA . ARG A 1 68 ? 8.564 4.579 -10.077 1.00 92.94 68 ARG A CA 1
ATOM 513 C C . ARG A 1 68 ? 9.950 4.504 -10.713 1.00 92.94 68 ARG A C 1
ATOM 515 O O . ARG A 1 68 ? 10.139 5.062 -11.792 1.00 92.94 68 ARG A O 1
ATOM 522 N N . SER A 1 69 ? 10.900 3.842 -10.055 1.00 93.12 69 SER A N 1
ATOM 523 C CA . SER A 1 69 ? 12.264 3.669 -10.564 1.00 93.12 69 SER A CA 1
ATOM 524 C C . SER A 1 69 ? 12.252 2.951 -11.913 1.00 93.12 69 SER A C 1
ATOM 526 O O . SER A 1 69 ? 12.734 3.488 -12.908 1.00 93.12 69 SER A O 1
ATOM 528 N N . HIS A 1 70 ? 11.588 1.794 -11.993 1.00 91.38 70 HIS A N 1
ATOM 529 C CA . HIS A 1 70 ? 11.537 1.030 -13.236 1.00 91.38 70 HIS A CA 1
ATOM 530 C C . HIS A 1 70 ? 10.742 1.734 -14.340 1.00 91.38 70 HIS A C 1
ATOM 532 O O . HIS A 1 70 ? 11.189 1.724 -15.481 1.00 91.38 70 HIS A O 1
ATOM 538 N N . LEU A 1 71 ? 9.627 2.405 -14.033 1.00 88.81 71 LEU A N 1
ATOM 539 C CA . LEU A 1 71 ? 8.905 3.213 -15.025 1.00 88.81 71 LEU A CA 1
ATOM 540 C C . LEU A 1 71 ? 9.746 4.386 -15.553 1.00 88.81 71 LEU A C 1
ATOM 542 O O . LEU A 1 71 ? 9.643 4.726 -16.730 1.00 88.81 71 LEU A O 1
ATOM 546 N N . THR A 1 72 ? 10.580 4.994 -14.704 1.00 89.44 72 THR A N 1
ATOM 547 C CA . THR A 1 72 ? 11.496 6.071 -15.114 1.00 89.44 72 THR A CA 1
ATOM 548 C C . THR A 1 72 ? 12.544 5.546 -16.090 1.00 89.44 72 THR A C 1
ATOM 550 O O . THR A 1 72 ? 12.740 6.148 -17.140 1.00 89.44 72 THR A O 1
ATOM 553 N N . GLU A 1 73 ? 13.151 4.396 -15.793 1.00 86.44 73 GLU A N 1
ATOM 554 C CA . GLU A 1 73 ? 14.112 3.734 -16.686 1.00 86.44 73 GLU A CA 1
ATOM 555 C C . GLU A 1 73 ? 13.466 3.334 -18.020 1.00 86.44 73 GLU A C 1
ATOM 557 O O . GLU A 1 73 ? 13.996 3.630 -19.086 1.00 86.44 73 GLU A O 1
ATOM 562 N N . LEU A 1 74 ? 12.263 2.747 -17.989 1.00 85.62 74 LEU A N 1
ATOM 563 C CA . LEU A 1 74 ? 11.517 2.406 -19.206 1.00 85.62 74 LEU A CA 1
ATOM 564 C C . LEU A 1 74 ? 11.248 3.638 -20.077 1.00 85.62 74 LEU A C 1
ATOM 566 O O . LEU A 1 74 ? 11.355 3.559 -21.299 1.00 85.62 74 LEU A O 1
ATOM 570 N N . ARG A 1 75 ? 10.954 4.789 -19.462 1.00 83.06 75 ARG A N 1
ATOM 571 C CA . ARG A 1 75 ? 10.725 6.048 -20.178 1.00 83.06 75 ARG A CA 1
ATOM 572 C C . ARG A 1 75 ? 11.969 6.562 -20.909 1.00 83.06 75 ARG A C 1
ATOM 574 O O . ARG A 1 75 ? 11.802 7.208 -21.933 1.00 83.06 75 ARG A O 1
ATOM 581 N N . LEU A 1 76 ? 13.185 6.259 -20.446 1.00 81.19 76 LEU A N 1
ATOM 582 C CA . LEU A 1 76 ? 14.424 6.608 -21.162 1.00 81.19 76 LEU A CA 1
ATOM 583 C C . LEU A 1 76 ? 14.597 5.810 -22.464 1.00 81.19 76 LEU A C 1
ATOM 585 O O . LEU A 1 76 ? 15.322 6.239 -23.361 1.00 81.19 76 LEU A O 1
ATOM 589 N N . HIS A 1 77 ? 13.945 4.649 -22.563 1.00 73.19 77 HIS A N 1
ATOM 590 C CA . HIS A 1 77 ? 14.018 3.753 -23.717 1.00 73.19 77 HIS A CA 1
ATOM 591 C C . HIS A 1 77 ? 12.848 3.904 -24.692 1.00 73.19 77 HIS A C 1
ATOM 593 O O . HIS A 1 77 ? 12.936 3.411 -25.816 1.00 73.19 77 HIS A O 1
ATOM 599 N N . ILE A 1 78 ? 11.771 4.579 -24.287 1.00 68.19 78 ILE A N 1
ATOM 600 C CA . ILE A 1 78 ? 10.703 4.999 -25.193 1.00 68.19 78 ILE A CA 1
ATOM 601 C C . ILE A 1 78 ? 11.207 6.282 -25.863 1.00 68.19 78 ILE A C 1
ATOM 603 O O . ILE A 1 78 ? 11.390 7.275 -25.156 1.00 68.19 78 ILE A O 1
ATOM 607 N N . PRO A 1 79 ? 11.472 6.292 -27.183 1.00 60.06 79 PRO A N 1
ATOM 608 C CA . PRO A 1 79 ? 11.793 7.533 -27.870 1.00 60.06 79 PRO A CA 1
ATOM 609 C C . PRO A 1 79 ? 10.658 8.514 -27.578 1.00 60.06 79 PRO A C 1
ATOM 611 O O . PRO A 1 79 ? 9.496 8.171 -27.796 1.00 60.06 79 PRO A O 1
ATOM 614 N N . GLU A 1 80 ? 10.964 9.700 -27.044 1.00 60.97 80 GLU A N 1
ATOM 615 C CA . GLU A 1 80 ? 10.002 10.799 -27.101 1.00 60.97 80 GLU A CA 1
ATOM 616 C C . GLU A 1 80 ? 9.678 10.959 -28.583 1.00 60.97 80 GLU A C 1
ATOM 618 O O . GLU A 1 80 ? 10.573 11.275 -29.372 1.00 60.97 80 GLU A O 1
ATOM 623 N N . ASP A 1 81 ? 8.461 10.578 -28.978 1.00 58.12 81 ASP A N 1
ATOM 624 C CA . ASP A 1 81 ? 8.104 10.539 -30.383 1.00 58.12 81 ASP A CA 1
ATOM 625 C C . ASP A 1 81 ? 8.441 11.886 -31.008 1.00 58.12 81 ASP A C 1
ATOM 627 O O . ASP A 1 81 ? 8.073 12.951 -30.502 1.00 58.12 81 ASP A O 1
ATOM 631 N N . GLN A 1 82 ? 9.152 11.777 -32.126 1.00 41.94 82 GLN A N 1
ATOM 632 C CA . GLN A 1 82 ? 9.241 12.755 -33.192 1.00 41.94 82 GLN A CA 1
ATOM 633 C C . GLN A 1 82 ? 7.815 13.140 -33.609 1.00 41.94 82 GLN A C 1
ATOM 635 O O . GLN A 1 82 ? 7.276 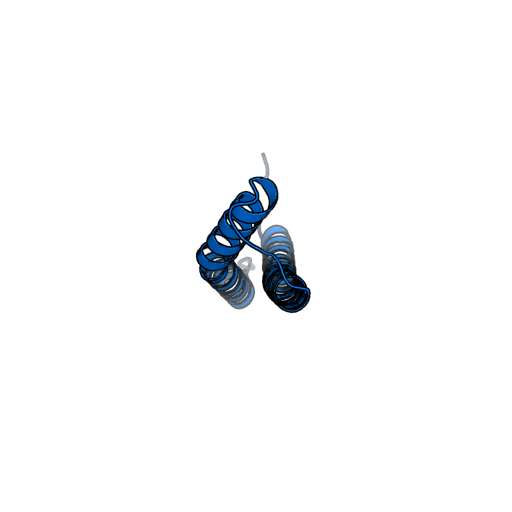12.614 -34.583 1.00 41.94 82 GLN A O 1
ATOM 640 N N . SER A 1 83 ? 7.196 14.019 -32.827 1.00 43.97 83 SER A N 1
ATOM 641 C CA . SER A 1 83 ? 5.879 14.599 -33.062 1.00 43.97 83 SER A CA 1
ATOM 642 C C . SER A 1 83 ? 6.007 16.086 -33.346 1.00 43.97 83 SER A C 1
ATOM 644 O O . SER A 1 83 ? 6.846 16.756 -32.702 1.00 43.97 83 SER A O 1
#

Mean predicted aligned error: 7.54 Å